Protein AF-M5RYC1-F1 (afdb_monomer_lite)

InterPro domains:
  IPR021741 Protein of unknown function DUF3311 [PF11755] (1-52)

Radius of gyration: 22.5 Å; chains: 1; bounding box: 42×37×50 Å

Foldseek 3Di:
DVPPPPPPCVPQQDDDVVPHGPVVVVVVVVVVVVVVVVVCCVPPVDDPCVVVVVVVVVVVVVVVD

Structure (mmCIF, N/CA/C/O backbone):
data_AF-M5RYC1-F1
#
_entry.id   AF-M5RYC1-F1
#
loop_
_atom_site.group_PDB
_atom_site.id
_atom_site.type_symbol
_atom_site.label_atom_id
_atom_site.label_alt_id
_atom_site.label_comp_id
_atom_site.label_asym_id
_atom_site.label_entity_id
_atom_site.label_seq_id
_atom_site.pdbx_PDB_ins_code
_atom_site.Cartn_x
_atom_site.Cartn_y
_atom_site.Cartn_z
_atom_site.occupancy
_atom_site.B_iso_or_equiv
_atom_site.auth_seq_id
_atom_site.auth_comp_id
_atom_site.auth_asym_id
_atom_site.auth_atom_id
_atom_site.pdbx_PDB_model_num
ATOM 1 N N . MET A 1 1 ? 15.206 15.712 -14.114 1.00 52.66 1 MET A N 1
ATOM 2 C CA . MET A 1 1 ? 14.141 14.831 -13.604 1.00 52.66 1 MET A CA 1
ATOM 3 C C . MET A 1 1 ? 14.405 14.623 -12.115 1.00 52.66 1 MET A C 1
ATOM 5 O O . MET A 1 1 ? 15.202 13.774 -11.767 1.00 52.66 1 MET A O 1
ATOM 9 N N . VAL A 1 2 ? 13.885 15.502 -11.251 1.00 63.19 2 VAL A N 1
ATOM 10 C CA . VAL A 1 2 ? 14.087 15.397 -9.785 1.00 63.19 2 VAL A CA 1
ATOM 11 C C . VAL A 1 2 ? 12.806 14.911 -9.087 1.00 63.19 2 VAL A C 1
ATOM 13 O O . VAL A 1 2 ? 12.875 14.336 -8.014 1.00 63.19 2 VAL A O 1
ATOM 16 N N . ILE A 1 3 ? 11.636 15.054 -9.725 1.00 72.75 3 ILE A N 1
ATOM 17 C CA . ILE A 1 3 ? 10.323 14.674 -9.163 1.00 72.75 3 ILE A CA 1
ATOM 18 C C . ILE A 1 3 ? 9.881 13.262 -9.586 1.00 72.75 3 ILE A C 1
ATOM 20 O O . ILE A 1 3 ? 9.026 12.659 -8.949 1.00 72.75 3 ILE A O 1
ATOM 24 N N . HIS A 1 4 ? 10.476 12.694 -10.637 1.00 69.38 4 HIS A N 1
ATOM 25 C CA . HIS A 1 4 ? 10.204 11.309 -11.013 1.00 69.38 4 HIS A CA 1
ATOM 26 C C . HIS A 1 4 ? 11.167 10.407 -10.238 1.00 69.38 4 HIS A C 1
ATOM 28 O O . HIS A 1 4 ? 12.331 10.261 -10.600 1.00 69.38 4 HIS A O 1
ATOM 34 N N . GLN A 1 5 ? 10.688 9.912 -9.102 1.00 63.03 5 GLN A N 1
ATOM 35 C CA . GLN A 1 5 ? 11.461 9.153 -8.115 1.00 63.03 5 GLN A CA 1
ATOM 36 C C . GLN A 1 5 ? 11.403 7.630 -8.344 1.00 63.03 5 GLN A C 1
ATOM 38 O O . GLN A 1 5 ? 11.970 6.876 -7.561 1.00 63.03 5 GLN A O 1
ATOM 43 N N . ASP A 1 6 ? 10.758 7.165 -9.419 1.00 68.88 6 ASP A N 1
ATOM 44 C CA . ASP A 1 6 ? 10.636 5.737 -9.733 1.00 68.88 6 ASP A CA 1
ATOM 45 C C . ASP A 1 6 ? 11.600 5.319 -10.857 1.00 68.88 6 ASP A C 1
ATOM 47 O O . ASP A 1 6 ? 11.230 5.201 -12.023 1.00 68.88 6 ASP A O 1
ATOM 51 N N . VAL A 1 7 ? 12.877 5.145 -10.501 1.00 71.19 7 VAL A N 1
ATOM 52 C CA . VAL A 1 7 ? 13.937 4.637 -11.404 1.00 71.19 7 VAL A CA 1
ATOM 53 C C . VAL A 1 7 ? 14.388 3.216 -11.055 1.00 71.19 7 VAL A C 1
ATOM 55 O O . VAL A 1 7 ? 15.236 2.644 -11.737 1.00 71.19 7 VAL A O 1
ATOM 58 N N . TRP A 1 8 ? 13.831 2.635 -9.991 1.00 74.88 8 TRP A N 1
ATOM 59 C CA . TRP A 1 8 ? 14.326 1.409 -9.360 1.00 74.88 8 TRP A CA 1
ATOM 60 C C . TRP A 1 8 ? 14.296 0.182 -10.292 1.00 74.88 8 TRP A C 1
ATOM 62 O O . TRP A 1 8 ? 15.216 -0.631 -10.250 1.00 74.88 8 TRP A O 1
ATOM 72 N N . ASN A 1 9 ? 13.291 0.065 -11.172 1.00 74.75 9 ASN A N 1
ATOM 73 C CA . ASN A 1 9 ? 13.105 -1.102 -12.051 1.00 74.75 9 ASN A CA 1
ATOM 74 C C . ASN A 1 9 ? 12.878 -0.724 -13.529 1.00 74.75 9 ASN A C 1
ATOM 76 O O . ASN A 1 9 ? 12.158 -1.406 -14.257 1.00 74.75 9 ASN A O 1
ATOM 80 N N . TRP A 1 10 ? 13.475 0.379 -13.984 1.00 70.75 10 TRP A N 1
ATOM 81 C CA . TRP A 1 10 ? 13.268 0.911 -15.340 1.00 70.75 10 TRP A CA 1
ATOM 82 C C . TRP A 1 10 ? 13.851 0.041 -16.467 1.00 70.75 10 TRP A C 1
ATOM 84 O O . TRP A 1 10 ? 13.364 0.100 -17.586 1.00 70.75 10 TRP A O 1
ATOM 94 N N . GLY A 1 11 ? 14.865 -0.785 -16.188 1.00 76.44 11 GLY A N 1
ATOM 95 C CA . GLY A 1 11 ? 15.493 -1.666 -17.186 1.00 76.44 11 GLY A CA 1
ATOM 96 C C . GLY A 1 11 ? 14.809 -3.024 -17.371 1.00 76.44 11 GLY A C 1
ATOM 97 O O . GLY A 1 11 ? 15.413 -3.938 -17.929 1.00 76.44 11 GLY A O 1
ATOM 98 N N . ASN A 1 12 ? 13.607 -3.209 -16.824 1.00 79.38 12 ASN A N 1
ATOM 99 C CA . ASN A 1 12 ? 12.942 -4.505 -16.779 1.00 79.38 12 ASN A CA 1
ATOM 100 C 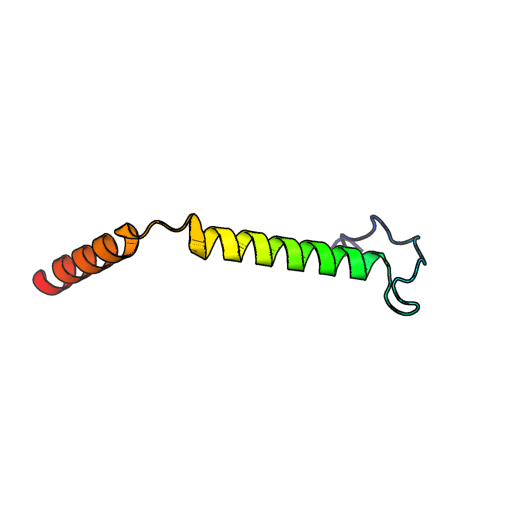C . ASN A 1 12 ? 11.734 -4.545 -17.718 1.00 79.38 12 ASN A C 1
ATOM 102 O O . ASN A 1 12 ? 10.612 -4.219 -17.331 1.00 79.38 12 ASN A O 1
ATOM 106 N N . ASP A 1 13 ? 11.976 -5.041 -18.929 1.00 81.50 13 ASP A N 1
ATOM 107 C CA . ASP A 1 13 ? 10.970 -5.163 -19.990 1.00 81.50 13 ASP A CA 1
ATOM 108 C C . ASP A 1 13 ? 10.089 -6.417 -19.852 1.00 81.50 13 ASP A C 1
ATOM 110 O O . ASP A 1 13 ? 9.387 -6.812 -20.786 1.00 81.50 13 ASP A O 1
ATOM 114 N N . ARG A 1 14 ? 10.122 -7.099 -18.697 1.00 88.44 14 ARG A N 1
ATOM 115 C CA . ARG A 1 14 ? 9.271 -8.273 -18.484 1.00 88.44 14 ARG A CA 1
ATOM 116 C C . ARG A 1 14 ? 7.809 -7.848 -18.456 1.00 88.44 14 ARG A C 1
ATOM 118 O O . ARG A 1 14 ? 7.405 -6.980 -17.682 1.00 88.44 14 ARG A O 1
ATOM 125 N N . LEU A 1 15 ? 7.009 -8.532 -19.265 1.00 89.00 15 LEU A N 1
ATOM 126 C CA . LEU A 1 15 ? 5.564 -8.374 -19.297 1.00 89.00 15 LEU A CA 1
ATOM 127 C C . LEU A 1 15 ? 4.897 -9.480 -18.478 1.00 89.00 15 LEU A C 1
ATOM 129 O O . LEU A 1 15 ? 5.165 -10.667 -18.667 1.00 89.00 15 LEU A O 1
ATOM 133 N N . VAL A 1 16 ? 3.988 -9.088 -17.593 1.00 87.06 16 VAL A N 1
ATOM 134 C CA . VAL A 1 16 ? 3.051 -9.981 -16.912 1.00 87.06 16 VAL A CA 1
ATOM 135 C C . VAL A 1 16 ? 1.807 -10.110 -17.793 1.00 87.06 16 VAL A C 1
ATOM 137 O O . VAL A 1 16 ? 1.353 -9.133 -18.391 1.00 87.06 16 VAL A O 1
ATOM 140 N N . PHE A 1 17 ? 1.286 -11.331 -17.938 1.00 86.00 17 PHE A N 1
ATOM 141 C CA . PHE A 1 17 ? 0.150 -11.652 -18.821 1.00 86.00 17 PHE A CA 1
ATOM 142 C C . PHE A 1 17 ? 0.332 -11.250 -20.301 1.00 86.00 17 PHE A C 1
ATOM 144 O O . PHE A 1 17 ? -0.637 -11.197 -21.050 1.00 86.00 17 PHE A O 1
ATOM 151 N N . GLY A 1 18 ? 1.567 -10.979 -20.739 1.00 87.75 18 GLY A N 1
ATOM 152 C CA . GLY A 1 18 ? 1.891 -10.637 -22.127 1.00 87.75 18 GLY A CA 1
ATOM 153 C C . GLY A 1 18 ? 1.615 -9.187 -22.544 1.00 87.75 18 GLY A C 1
ATOM 154 O O . GLY A 1 18 ? 1.909 -8.849 -23.685 1.00 87.75 18 GLY A O 1
ATOM 155 N N . PHE A 1 19 ? 1.101 -8.322 -21.658 1.00 87.19 19 PHE A N 1
ATOM 156 C CA . PHE A 1 19 ? 0.827 -6.911 -21.992 1.00 87.19 19 PHE A CA 1
ATOM 157 C C . PHE A 1 19 ? 1.110 -5.907 -20.864 1.00 87.19 19 PHE A C 1
ATOM 159 O O . PHE A 1 19 ? 1.219 -4.712 -21.132 1.00 87.19 19 PHE A O 1
ATOM 166 N N . LEU A 1 20 ? 1.221 -6.352 -19.609 1.00 88.44 20 LEU A N 1
ATOM 167 C CA . LEU A 1 20 ? 1.361 -5.458 -18.461 1.00 88.44 20 LEU A CA 1
ATOM 168 C C . LEU A 1 20 ? 2.834 -5.356 -18.030 1.00 88.44 20 LEU A C 1
ATOM 170 O O . LEU A 1 20 ? 3.412 -6.386 -17.684 1.00 88.44 20 LEU A O 1
ATOM 174 N N . PRO A 1 21 ? 3.453 -4.162 -17.981 1.00 88.44 21 PRO A N 1
ATOM 175 C CA . PRO A 1 21 ? 4.821 -4.016 -17.483 1.00 88.44 21 PRO A CA 1
ATOM 176 C C . PRO A 1 21 ? 4.961 -4.536 -16.049 1.00 88.44 21 PRO A C 1
ATOM 178 O O . PRO A 1 21 ? 4.136 -4.213 -15.190 1.00 88.44 21 PRO A O 1
ATOM 181 N N . PHE A 1 22 ? 6.016 -5.303 -15.761 1.00 88.06 22 PHE A N 1
ATOM 182 C CA . PHE A 1 22 ? 6.241 -5.881 -14.430 1.00 88.06 22 PHE A CA 1
ATOM 183 C C . PHE A 1 22 ? 6.283 -4.821 -13.324 1.00 88.06 22 PHE A C 1
ATOM 185 O O . PHE A 1 22 ? 5.697 -5.019 -12.263 1.00 88.06 22 PHE A O 1
ATOM 192 N N . THR A 1 23 ? 6.899 -3.668 -13.589 1.00 86.56 23 THR A N 1
ATOM 193 C CA . THR A 1 23 ? 6.914 -2.536 -12.651 1.00 86.56 23 THR A CA 1
ATOM 194 C C . THR A 1 23 ? 5.500 -2.083 -12.292 1.00 86.56 23 THR A C 1
ATOM 196 O O . THR A 1 23 ? 5.205 -1.859 -11.122 1.00 86.56 23 THR A O 1
ATOM 199 N N . LEU A 1 24 ? 4.596 -2.004 -13.272 1.00 86.00 24 LEU A N 1
ATOM 200 C CA . LEU A 1 24 ? 3.208 -1.610 -13.036 1.00 86.00 24 LEU A CA 1
ATOM 201 C C . LEU A 1 24 ? 2.430 -2.705 -12.294 1.00 86.00 24 LEU A C 1
ATOM 203 O O . LEU A 1 24 ? 1.675 -2.406 -11.372 1.00 86.00 24 LEU A O 1
ATOM 207 N N . ALA A 1 25 ? 2.654 -3.973 -12.647 1.00 89.38 25 ALA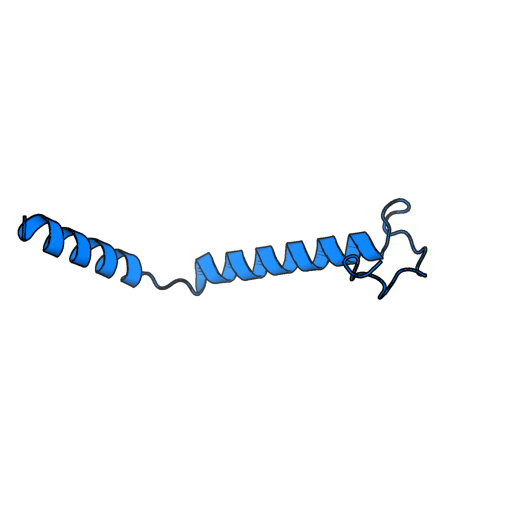 A N 1
ATOM 208 C CA . ALA A 1 25 ? 2.057 -5.113 -11.953 1.00 89.38 25 ALA A CA 1
ATOM 209 C C . ALA A 1 25 ? 2.469 -5.167 -10.471 1.00 89.38 25 ALA A C 1
ATOM 211 O O . ALA A 1 25 ? 1.635 -5.425 -9.605 1.00 89.38 25 ALA A O 1
ATOM 212 N N . TYR A 1 26 ? 3.738 -4.875 -10.173 1.00 88.88 26 TYR A N 1
ATOM 213 C CA . TYR A 1 26 ? 4.249 -4.777 -8.808 1.00 88.88 26 TYR A CA 1
ATOM 214 C C . TYR A 1 26 ? 3.534 -3.675 -8.015 1.00 88.88 26 TYR A C 1
ATOM 216 O O . TYR A 1 26 ? 3.047 -3.933 -6.914 1.00 88.88 26 TYR A O 1
ATOM 224 N N . HIS A 1 27 ? 3.398 -2.480 -8.599 1.00 88.75 27 HIS A N 1
ATOM 225 C CA . HIS A 1 27 ? 2.674 -1.369 -7.978 1.00 88.75 27 HIS A CA 1
ATOM 226 C C . HIS A 1 27 ? 1.196 -1.704 -7.728 1.00 88.75 27 HIS A C 1
ATOM 228 O O . HIS A 1 27 ? 0.676 -1.453 -6.644 1.00 88.75 27 HIS A O 1
ATOM 234 N N . ALA A 1 28 ? 0.527 -2.346 -8.687 1.00 91.81 28 ALA A N 1
ATOM 235 C CA . ALA A 1 28 ? -0.841 -2.819 -8.492 1.00 91.81 28 ALA A CA 1
ATOM 236 C C . ALA A 1 28 ? -0.933 -3.838 -7.340 1.00 91.81 28 ALA A C 1
ATOM 238 O O . ALA A 1 28 ? -1.834 -3.752 -6.506 1.00 91.81 28 ALA A O 1
ATOM 239 N N . GLY A 1 29 ? 0.026 -4.766 -7.253 1.00 94.62 29 GLY A N 1
ATOM 240 C CA . GLY A 1 29 ? 0.093 -5.764 -6.187 1.00 94.62 29 GLY A CA 1
ATOM 241 C C . GLY A 1 29 ? 0.218 -5.148 -4.792 1.00 94.62 29 GLY A C 1
ATOM 242 O O . GLY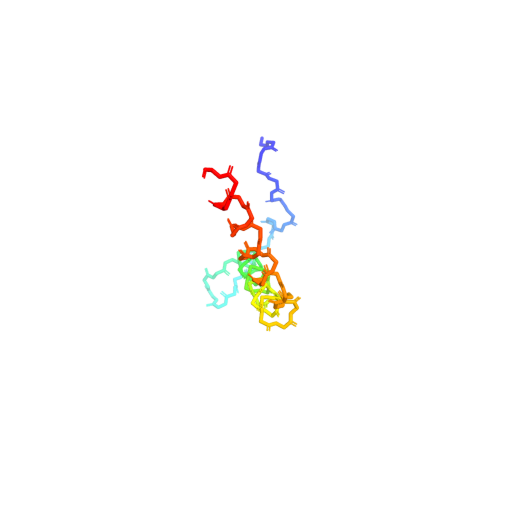 A 1 29 ? -0.539 -5.520 -3.894 1.00 94.62 29 GLY A O 1
ATOM 243 N N . ILE A 1 30 ? 1.116 -4.173 -4.606 1.00 95.12 30 ILE A N 1
ATOM 244 C CA . ILE A 1 30 ? 1.266 -3.491 -3.308 1.00 95.12 30 ILE A CA 1
ATOM 245 C C . ILE A 1 30 ? 0.019 -2.679 -2.939 1.00 95.12 30 ILE A C 1
ATOM 247 O O . ILE A 1 30 ? -0.361 -2.668 -1.770 1.00 95.12 30 ILE A O 1
ATOM 251 N N . SER A 1 31 ? -0.657 -2.049 -3.907 1.00 96.44 31 SER A N 1
ATOM 252 C CA . SER A 1 31 ? -1.903 -1.318 -3.650 1.00 96.44 31 SER A CA 1
ATOM 253 C C . SER A 1 31 ? -3.015 -2.255 -3.185 1.00 96.44 31 SER A C 1
ATOM 255 O O . SER A 1 31 ? -3.674 -1.963 -2.191 1.00 96.44 31 SER A O 1
ATOM 257 N N . ILE A 1 32 ? -3.179 -3.407 -3.845 1.00 97.81 32 ILE A N 1
ATOM 258 C CA . ILE A 1 32 ? -4.150 -4.432 -3.437 1.00 97.81 32 ILE A CA 1
ATOM 259 C C . ILE A 1 32 ? -3.833 -4.932 -2.024 1.00 97.81 32 ILE A C 1
ATOM 261 O O . ILE A 1 32 ? -4.728 -4.999 -1.183 1.00 97.81 32 ILE A O 1
ATOM 265 N N . ALA A 1 33 ? -2.566 -5.243 -1.738 1.00 98.00 33 ALA A N 1
ATOM 266 C CA . ALA A 1 33 ? -2.151 -5.690 -0.412 1.00 98.00 33 ALA A CA 1
ATOM 267 C C . ALA A 1 33 ? -2.450 -4.634 0.666 1.00 98.00 33 ALA A C 1
ATOM 269 O O . ALA A 1 33 ? -2.998 -4.974 1.713 1.00 98.00 33 ALA A O 1
ATOM 270 N N . ALA A 1 34 ? -2.162 -3.357 0.400 1.00 98.06 34 ALA A N 1
ATOM 271 C CA . ALA A 1 34 ? -2.481 -2.260 1.312 1.00 98.06 34 ALA A CA 1
ATOM 272 C C . 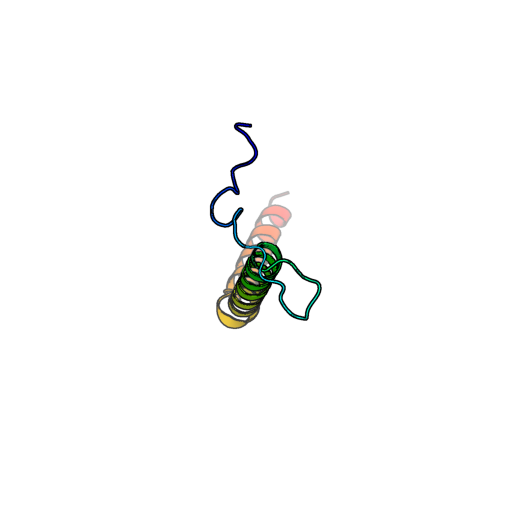ALA A 1 34 ? -3.992 -2.141 1.560 1.00 98.06 34 ALA A C 1
ATOM 274 O O . ALA A 1 34 ? -4.414 -2.014 2.709 1.00 98.06 34 ALA A O 1
ATOM 275 N N . SER A 1 35 ? -4.817 -2.250 0.514 1.00 98.00 35 SER A N 1
ATOM 276 C CA . SER A 1 35 ? -6.277 -2.262 0.659 1.00 98.00 35 SER A CA 1
ATOM 277 C C . SER A 1 35 ? -6.768 -3.434 1.509 1.00 98.00 35 SER A C 1
ATOM 279 O O . SER A 1 35 ? -7.632 -3.235 2.357 1.00 98.00 35 SER A O 1
ATOM 281 N N . VAL A 1 36 ? -6.205 -4.634 1.332 1.00 98.25 36 VAL A N 1
ATOM 282 C CA . VAL A 1 36 ? -6.546 -5.808 2.155 1.00 98.25 36 VAL A CA 1
ATOM 283 C C . VAL A 1 36 ? -6.164 -5.578 3.613 1.00 98.25 36 VAL A C 1
ATOM 285 O O . VAL A 1 36 ? -6.983 -5.811 4.498 1.00 98.25 36 VAL A O 1
ATOM 288 N N . VAL A 1 37 ? -4.953 -5.083 3.877 1.00 97.88 37 VAL A N 1
ATOM 289 C CA . VAL A 1 37 ? -4.516 -4.748 5.240 1.00 97.88 37 VAL A CA 1
ATOM 290 C C . VAL A 1 37 ? -5.470 -3.740 5.872 1.00 97.88 37 VAL A C 1
ATOM 292 O O . VAL A 1 37 ? -5.865 -3.913 7.022 1.00 97.88 37 VAL A O 1
ATOM 295 N N . TRP A 1 38 ? -5.883 -2.720 5.120 1.00 97.00 38 TRP A N 1
ATOM 296 C CA . TRP A 1 38 ? -6.760 -1.684 5.646 1.00 97.00 38 TRP A CA 1
ATOM 297 C C . TRP A 1 38 ? -8.192 -2.153 5.868 1.00 97.00 38 TRP A C 1
ATOM 299 O O . TRP A 1 38 ? -8.802 -1.807 6.876 1.00 97.00 38 TRP A O 1
ATOM 309 N N . PHE A 1 39 ? -8.690 -3.025 4.996 1.00 97.19 39 PHE A N 1
ATOM 310 C CA . PHE A 1 39 ? -9.949 -3.721 5.213 1.00 97.19 39 PHE A CA 1
ATOM 311 C C . PHE A 1 39 ? -9.913 -4.542 6.508 1.00 97.19 39 PHE A C 1
ATOM 313 O O . PHE A 1 39 ? -10.789 -4.381 7.350 1.00 97.19 39 PHE A O 1
ATOM 320 N N . LEU A 1 40 ? -8.867 -5.351 6.715 1.00 97.19 40 LEU A N 1
ATOM 321 C CA . LEU A 1 40 ? -8.715 -6.149 7.935 1.00 97.19 40 LEU A CA 1
ATOM 322 C C . LEU A 1 40 ? -8.592 -5.275 9.187 1.00 97.19 40 LEU A C 1
ATOM 324 O O . LEU A 1 40 ? -9.171 -5.600 10.222 1.00 97.19 40 LEU A O 1
ATOM 328 N N . ALA A 1 41 ? -7.855 -4.167 9.105 1.00 95.62 41 ALA A N 1
ATOM 329 C CA . ALA A 1 41 ? -7.737 -3.223 10.207 1.00 95.62 41 ALA A CA 1
ATOM 330 C C . ALA A 1 41 ? -9.103 -2.619 10.567 1.00 95.62 41 ALA A C 1
ATOM 332 O O . ALA A 1 41 ? -9.472 -2.613 11.739 1.00 95.62 41 ALA A O 1
ATOM 333 N N . ALA A 1 42 ? -9.878 -2.191 9.569 1.00 93.38 42 ALA A N 1
ATOM 334 C CA . ALA A 1 42 ? -11.210 -1.633 9.776 1.00 93.38 42 ALA A CA 1
ATOM 335 C C . ALA A 1 42 ? -12.200 -2.657 10.357 1.00 93.38 42 ALA A C 1
ATOM 337 O O . ALA A 1 42 ? -13.016 -2.299 11.198 1.00 93.38 42 ALA A O 1
ATOM 338 N N . THR A 1 43 ? -12.130 -3.927 9.948 1.00 92.44 43 THR A N 1
ATOM 339 C CA . THR A 1 43 ? -13.087 -4.945 10.411 1.00 92.44 43 THR A CA 1
ATOM 340 C C . THR A 1 43 ? -12.704 -5.610 11.729 1.00 92.44 43 THR A C 1
ATOM 342 O O . THR A 1 43 ? -13.592 -6.022 12.468 1.00 92.44 43 THR A O 1
ATOM 345 N N . PHE A 1 44 ? -11.409 -5.772 12.019 1.00 92.31 44 PHE A N 1
ATOM 346 C CA . PHE A 1 44 ? -10.946 -6.557 13.174 1.00 92.31 44 PHE A CA 1
ATOM 347 C C . PHE A 1 44 ? -10.212 -5.742 14.235 1.00 92.31 44 PHE A C 1
ATOM 349 O O . PHE A 1 44 ? -10.233 -6.124 15.402 1.00 92.31 44 PHE A O 1
ATOM 356 N N . ALA A 1 45 ? -9.530 -4.663 13.847 1.00 91.69 45 ALA A N 1
ATOM 357 C CA . ALA A 1 45 ? -8.715 -3.869 14.765 1.00 91.69 45 ALA A CA 1
ATOM 358 C C . ALA A 1 45 ? -9.379 -2.545 15.171 1.00 91.69 45 ALA A C 1
ATOM 360 O O . ALA A 1 45 ? -8.887 -1.886 16.086 1.00 91.69 45 ALA A O 1
ATOM 361 N N . TRP A 1 46 ? -10.477 -2.148 14.516 1.00 89.69 46 TRP A N 1
ATOM 362 C CA . TRP A 1 46 ? -11.155 -0.895 14.827 1.00 89.69 46 TRP A CA 1
ATOM 363 C C . TRP A 1 46 ? -11.900 -0.976 16.171 1.00 89.69 46 TRP A C 1
ATOM 365 O O . TRP A 1 46 ? -12.765 -1.845 16.341 1.00 89.69 46 TRP A O 1
ATOM 375 N N . PRO A 1 47 ? -11.604 -0.090 17.141 1.00 87.00 47 PRO A N 1
ATOM 376 C CA . PRO A 1 47 ? -12.229 -0.155 18.453 1.00 87.00 47 PRO A CA 1
ATOM 377 C C . PRO A 1 47 ? -13.684 0.317 18.390 1.00 87.00 47 PRO A C 1
ATOM 379 O O . PRO A 1 47 ? -13.964 1.434 17.973 1.00 87.00 47 PRO A O 1
ATOM 382 N N . GLN A 1 48 ? -14.603 -0.530 18.856 1.00 81.06 48 GLN A N 1
ATOM 383 C CA . GLN A 1 48 ? -16.047 -0.257 18.812 1.00 81.06 48 GLN A CA 1
ATOM 384 C C . GLN A 1 48 ? -16.489 0.808 19.832 1.00 81.06 48 GLN A C 1
ATOM 386 O O . GLN A 1 48 ? -17.438 1.537 19.595 1.00 81.06 48 GLN A O 1
ATOM 391 N N . HIS A 1 49 ? -15.761 0.959 20.945 1.00 80.25 49 HIS A N 1
ATOM 392 C CA . HIS A 1 49 ? -16.083 1.950 21.985 1.00 80.25 49 HIS A CA 1
ATOM 393 C C . HIS A 1 49 ? -15.888 3.409 21.535 1.00 80.25 49 HIS A C 1
ATOM 395 O O . HIS A 1 49 ? -16.352 4.321 22.208 1.00 80.25 49 HIS A O 1
ATOM 401 N N . LEU A 1 50 ? -15.222 3.646 20.397 1.00 78.62 50 LEU A N 1
ATOM 402 C CA . LEU A 1 50 ? -15.036 4.998 19.863 1.00 78.62 50 LEU A CA 1
ATOM 403 C C . LEU A 1 50 ? -16.359 5.648 19.433 1.00 78.62 50 LEU A C 1
ATOM 405 O O . LEU A 1 50 ? -16.456 6.872 19.398 1.00 78.62 50 LEU A O 1
ATOM 409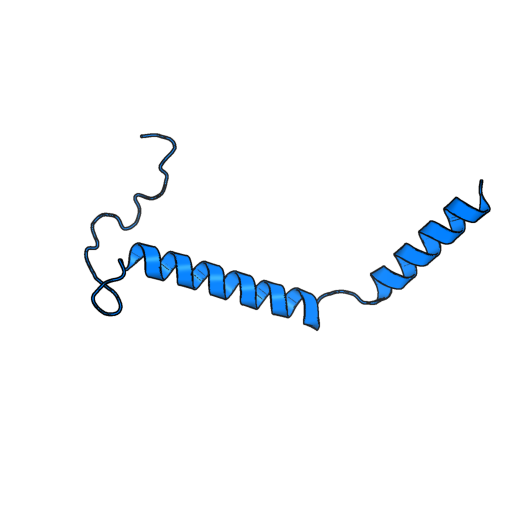 N N . GLU A 1 51 ? -17.361 4.842 19.084 1.00 74.50 51 GLU A N 1
ATOM 410 C CA . GLU A 1 51 ? -18.685 5.319 18.674 1.00 74.50 51 GLU A CA 1
ATOM 411 C C . GLU A 1 51 ? -19.484 5.830 19.882 1.00 74.50 51 GLU A C 1
ATOM 413 O O . GLU A 1 51 ? -20.121 6.882 19.800 1.00 74.50 51 GLU A O 1
ATOM 418 N N . ASP A 1 52 ? -19.367 5.144 21.021 1.00 76.38 52 ASP A N 1
ATOM 419 C CA . ASP A 1 52 ? -19.988 5.540 22.289 1.00 76.38 52 ASP A CA 1
ATOM 420 C C . ASP A 1 52 ? -19.364 6.835 22.840 1.00 76.38 52 ASP A C 1
ATOM 422 O O . ASP A 1 52 ? -20.081 7.763 23.228 1.00 76.38 52 ASP A O 1
ATOM 426 N N . ASP A 1 53 ? -18.031 6.941 22.806 1.00 77.62 53 ASP A N 1
ATOM 427 C CA . ASP A 1 53 ? -17.302 8.131 23.264 1.00 77.62 53 ASP A CA 1
ATOM 428 C C . ASP A 1 53 ? -17.630 9.372 22.408 1.00 77.62 53 ASP A C 1
ATOM 430 O O . ASP A 1 53 ? -17.778 10.480 22.933 1.00 77.62 53 ASP A O 1
ATOM 434 N N . ALA A 1 54 ? -17.797 9.199 21.091 1.00 77.81 54 ALA A N 1
ATOM 435 C CA . ALA A 1 54 ? -18.169 10.283 20.178 1.00 77.81 54 ALA A CA 1
ATOM 436 C C . ALA A 1 54 ? -19.600 10.797 20.420 1.00 77.81 54 ALA A C 1
ATOM 438 O O . ALA A 1 54 ? -19.855 12.006 20.355 1.00 77.81 54 ALA A O 1
ATOM 439 N N . MET A 1 55 ? -20.535 9.893 20.722 1.00 76.44 55 MET A N 1
ATOM 440 C CA . MET A 1 55 ? -21.923 10.250 21.016 1.00 76.44 55 MET A CA 1
ATOM 441 C C . MET A 1 55 ? -22.037 10.974 22.365 1.00 76.44 55 MET A C 1
ATOM 443 O O . MET A 1 55 ? -22.676 12.023 22.447 1.00 76.44 55 MET A O 1
ATOM 447 N N . SER A 1 56 ? -21.331 10.485 23.392 1.00 75.50 56 SER A N 1
ATOM 448 C CA . SER A 1 56 ? -21.303 11.117 24.718 1.00 75.50 56 SER A CA 1
ATOM 449 C C . SER A 1 56 ? -20.670 12.516 24.702 1.00 75.50 56 SER A C 1
ATOM 451 O O . SER A 1 56 ? -21.120 13.402 25.436 1.00 75.50 56 SER A O 1
ATOM 453 N N . ALA A 1 57 ? -19.654 12.747 23.863 1.00 76.19 57 ALA A N 1
ATOM 454 C CA . ALA A 1 57 ? -19.063 14.074 23.687 1.00 76.19 57 ALA A CA 1
ATOM 455 C C . ALA A 1 57 ? -20.064 15.071 23.072 1.00 76.19 57 ALA A C 1
ATOM 457 O O . ALA A 1 57 ? -20.169 16.203 23.543 1.00 76.19 57 ALA A O 1
ATOM 458 N N . THR A 1 58 ? -20.852 14.624 22.089 1.00 76.75 58 THR A N 1
ATOM 459 C CA . THR A 1 58 ? -21.846 15.460 21.393 1.00 76.75 58 THR A CA 1
ATOM 460 C C . THR A 1 58 ? -23.009 15.854 22.313 1.00 76.75 58 THR A C 1
ATOM 462 O O . THR A 1 58 ? -23.382 17.025 22.356 1.00 76.75 58 THR A O 1
ATOM 465 N N . GLU A 1 59 ? -23.534 14.923 23.121 1.00 73.75 59 GLU A N 1
ATOM 466 C CA . GLU A 1 59 ? -24.592 15.220 24.108 1.00 73.75 59 GLU A CA 1
ATOM 467 C C . GLU A 1 59 ? -24.137 16.227 25.178 1.00 73.75 59 GLU A C 1
ATOM 469 O O . GLU A 1 59 ? -24.930 17.038 25.662 1.00 73.75 59 GLU A O 1
ATOM 474 N N . THR A 1 60 ? -22.849 16.205 25.536 1.00 75.44 60 THR A N 1
ATOM 475 C CA . THR A 1 60 ? -22.280 17.141 26.516 1.00 75.44 60 THR A CA 1
ATOM 476 C C . THR A 1 60 ? -22.172 18.562 25.950 1.00 75.44 60 THR A C 1
ATOM 478 O O . THR A 1 60 ? -22.403 19.525 26.681 1.00 75.44 60 THR A O 1
ATOM 481 N N . GLU A 1 61 ? -21.851 18.713 24.661 1.00 71.75 61 GLU A N 1
ATOM 482 C CA . GLU A 1 61 ? -21.803 20.021 23.992 1.00 71.75 61 GLU A CA 1
ATOM 483 C C . GLU A 1 61 ? -23.207 20.587 23.724 1.00 71.75 61 GLU A C 1
ATOM 485 O O . GLU A 1 61 ? -23.431 21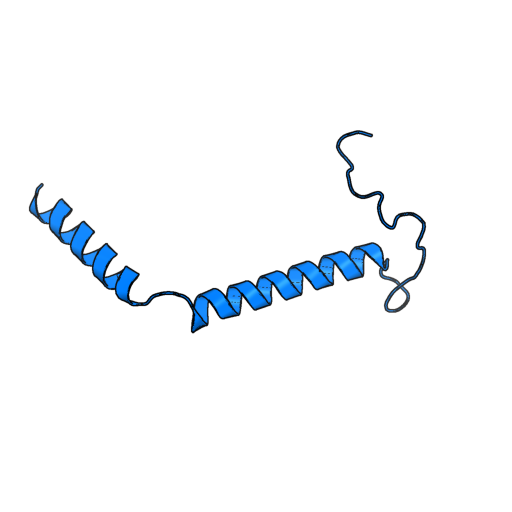.778 23.935 1.00 71.75 61 GLU A O 1
ATOM 490 N N . GLU A 1 62 ? -24.172 19.749 23.334 1.00 73.50 62 GLU A N 1
ATOM 491 C CA . GLU A 1 62 ? -25.554 20.174 23.063 1.00 73.50 62 GLU A CA 1
ATOM 492 C C . GLU A 1 62 ? -26.342 20.501 24.349 1.00 73.50 62 GLU A C 1
ATOM 494 O O . GLU A 1 62 ? -27.220 21.361 24.345 1.00 73.50 62 GLU A O 1
ATOM 499 N N . GLY A 1 63 ? -26.000 19.882 25.484 1.00 60.94 63 GLY A N 1
ATOM 500 C CA . GLY A 1 63 ? -26.550 20.239 26.799 1.00 60.94 63 GLY A CA 1
ATOM 501 C C . GLY A 1 63 ? -25.938 21.498 27.432 1.00 60.94 63 GLY A C 1
ATOM 502 O O . GLY A 1 63 ? -26.442 21.973 28.452 1.00 60.94 63 GLY A O 1
ATOM 503 N N . ALA A 1 64 ? -24.850 22.024 26.861 1.00 64.69 64 ALA A N 1
ATOM 504 C CA . ALA A 1 64 ? -24.155 23.219 27.338 1.00 64.69 64 ALA A CA 1
ATOM 505 C C . ALA A 1 64 ? -24.513 24.505 26.560 1.00 64.69 64 ALA A C 1
ATOM 507 O O . ALA A 1 64 ? -24.033 25.576 26.949 1.00 64.69 64 ALA A O 1
ATOM 508 N N . VAL A 1 65 ? -25.330 24.415 25.496 1.00 52.84 65 VAL A N 1
ATOM 509 C CA . VAL A 1 65 ? -25.794 25.553 24.669 1.00 52.84 65 VAL A CA 1
ATOM 510 C C . VAL A 1 65 ? -27.165 26.092 25.067 1.00 52.84 65 VAL A C 1
ATOM 512 O O . VAL A 1 65 ? -28.052 25.305 25.458 1.00 52.84 65 VAL A O 1
#

pLDDT: mean 82.65, std 11.48, range [52.66, 98.25]

Sequence (65 aa):
MVIHQDVWNWGNDRLVFGFLPFTLAYHAGISIAASVVWFLAATFAWPQHLEDDAMSATETEEGAV

Organism: NCBI:txid1265738

Secondary structure (DSSP, 8-state):
--S----TTTT--PEETTTEEHHHHHHHHHHHHHHHHHHHIIIIIS-THHHHHHHHHHHHHHTT-